Protein AF-A0A1M5P4Z9-F1 (afdb_monomer)

Nearest PDB structures (foldseek):
  9eom-assembly1_A-2  TM=5.958E-01  e=7.628E+00  Synechocystis sp. PCC 6803
  9eon-assembly1_A  TM=6.030E-01  e=9.672E+00  Synechocystis sp. PCC 6803

Radius of gyration: 14.85 Å; Cα contacts (8 Å, |Δi|>4): 73; chains: 1; bounding box: 38×19×42 Å

Solvent-accessible surface area (backbone atoms only — not comparable to full-atom values): 4887 Å² total; per-residue (Å²): 132,57,73,42,59,53,50,31,49,53,52,52,48,52,53,51,52,52,51,50,48,55,55,64,74,48,80,82,53,99,84,44,68,69,59,52,46,53,52,52,52,49,52,46,50,53,52,31,51,52,25,43,54,51,12,51,54,28,42,78,68,73,40,48,70,58,9,50,21,27,44,54,31,23,53,50,48,49,54,54,46,51,51,53,53,52,55,69,72,76,112

Organism: NCBI:txid947013

Stru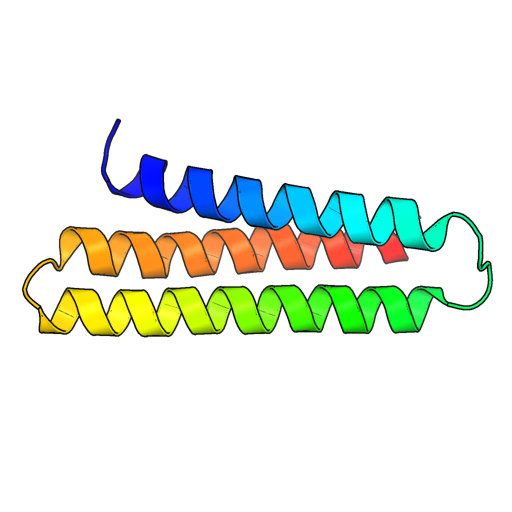cture (mmCIF, N/CA/C/O backbone):
data_AF-A0A1M5P4Z9-F1
#
_entry.id   AF-A0A1M5P4Z9-F1
#
loop_
_atom_site.group_PDB
_atom_site.id
_atom_site.type_symbol
_atom_site.label_atom_id
_atom_site.label_alt_id
_atom_site.label_comp_id
_atom_site.label_asym_id
_atom_site.label_entity_id
_atom_site.label_seq_id
_atom_site.pdbx_PDB_ins_code
_atom_site.Cartn_x
_atom_site.Cartn_y
_atom_site.Cartn_z
_atom_site.occupancy
_atom_site.B_iso_or_equiv
_atom_site.auth_seq_id
_atom_site.auth_comp_id
_atom_site.auth_asym_id
_atom_site.auth_atom_id
_atom_site.pdbx_PDB_model_num
ATOM 1 N N . MET A 1 1 ? -22.207 5.609 1.780 1.00 57.34 1 MET A N 1
ATOM 2 C CA . MET A 1 1 ? -21.039 4.750 1.474 1.00 57.34 1 MET A CA 1
ATOM 3 C C . MET A 1 1 ? -20.446 4.260 2.791 1.00 57.34 1 MET A C 1
ATOM 5 O O . MET A 1 1 ? -20.149 5.095 3.638 1.00 57.34 1 MET A O 1
ATOM 9 N N . ASN A 1 2 ? -20.340 2.946 3.015 1.00 80.50 2 ASN A N 1
ATOM 10 C CA . ASN A 1 2 ? -19.830 2.406 4.286 1.00 80.50 2 ASN A CA 1
ATOM 11 C C . ASN A 1 2 ? -18.344 2.765 4.488 1.00 80.50 2 ASN A C 1
ATOM 13 O O . ASN A 1 2 ? -17.611 2.903 3.506 1.00 80.50 2 ASN A O 1
ATOM 17 N N . LYS A 1 3 ? -17.894 2.892 5.751 1.00 78.88 3 LYS A N 1
ATOM 18 C CA . LYS A 1 3 ? -16.500 3.244 6.120 1.00 78.88 3 LYS A CA 1
ATOM 19 C C . LYS A 1 3 ? -15.467 2.403 5.348 1.00 78.88 3 LYS A C 1
ATOM 21 O O . LYS A 1 3 ? -14.481 2.942 4.860 1.00 78.88 3 LYS A O 1
ATOM 26 N N . LEU A 1 4 ? -15.764 1.113 5.163 1.00 80.69 4 LEU A N 1
ATOM 27 C CA . LEU A 1 4 ? -14.990 0.173 4.352 1.00 80.69 4 LEU A CA 1
ATOM 28 C C . LEU A 1 4 ? -14.762 0.660 2.917 1.00 80.69 4 LEU A C 1
ATOM 30 O O . LEU A 1 4 ? -13.623 0.795 2.488 1.00 80.69 4 LEU A O 1
ATOM 34 N N . GLY A 1 5 ? -15.844 0.944 2.187 1.00 81.00 5 GLY A N 1
ATOM 35 C CA . GLY A 1 5 ? -15.770 1.340 0.781 1.00 81.00 5 GLY A CA 1
ATOM 36 C C . GLY A 1 5 ? -15.035 2.663 0.590 1.00 81.00 5 GLY A C 1
ATOM 37 O O . GLY A 1 5 ? -14.336 2.838 -0.399 1.00 81.00 5 GLY A O 1
ATOM 38 N N . LYS A 1 6 ? -15.124 3.573 1.570 1.00 87.06 6 LYS A N 1
ATOM 39 C CA . LYS A 1 6 ? -14.362 4.827 1.549 1.00 87.06 6 LYS A CA 1
ATOM 40 C C . LYS A 1 6 ? -12.859 4.588 1.716 1.00 87.06 6 LYS A C 1
ATOM 42 O O . LYS A 1 6 ? -12.087 5.120 0.929 1.00 87.06 6 LYS A O 1
ATOM 47 N N . VAL A 1 7 ? -12.448 3.781 2.698 1.00 88.38 7 VAL A N 1
ATOM 48 C CA . VAL A 1 7 ? -11.025 3.462 2.930 1.00 88.38 7 VAL A CA 1
ATOM 49 C C . VAL A 1 7 ? -10.445 2.671 1.755 1.00 88.38 7 VAL A C 1
ATOM 51 O O . VAL A 1 7 ? -9.411 3.052 1.214 1.00 88.38 7 VAL A O 1
ATOM 54 N N . ALA A 1 8 ? -11.149 1.628 1.306 1.00 85.75 8 ALA A N 1
ATOM 55 C CA . ALA A 1 8 ? -10.734 0.820 0.163 1.00 85.75 8 ALA A CA 1
ATOM 56 C C . ALA A 1 8 ? -10.644 1.648 -1.126 1.00 85.75 8 ALA A C 1
ATOM 58 O O . ALA A 1 8 ? -9.660 1.535 -1.849 1.00 85.75 8 ALA A O 1
ATOM 59 N N . GLY A 1 9 ? -11.621 2.523 -1.383 1.00 87.81 9 GLY A N 1
ATOM 60 C CA . GLY A 1 9 ? -11.616 3.402 -2.552 1.00 87.81 9 GLY A CA 1
ATOM 61 C C . GLY A 1 9 ? -10.427 4.362 -2.566 1.00 87.81 9 GLY A C 1
ATOM 62 O O . GLY A 1 9 ? -9.765 4.489 -3.590 1.00 87.81 9 GLY A O 1
ATOM 63 N N . ILE A 1 10 ? -10.105 4.989 -1.428 1.00 90.44 10 ILE A N 1
ATOM 64 C CA . ILE A 1 10 ? -8.941 5.886 -1.319 1.00 90.44 10 ILE A CA 1
ATOM 65 C C . ILE A 1 10 ? -7.637 5.113 -1.540 1.00 90.44 10 ILE A C 1
ATOM 67 O O . ILE A 1 10 ? -6.774 5.563 -2.288 1.00 90.44 10 ILE A O 1
ATOM 71 N N . ASN A 1 11 ? -7.493 3.936 -0.934 1.00 90.81 11 ASN A N 1
ATOM 72 C CA . ASN A 1 11 ? -6.288 3.128 -1.098 1.00 90.81 11 ASN A CA 1
ATOM 73 C C . ASN A 1 11 ? -6.114 2.595 -2.524 1.00 90.81 11 ASN A C 1
ATOM 75 O O . ASN A 1 11 ? -4.997 2.603 -3.036 1.00 90.81 11 ASN A O 1
ATOM 79 N N . LEU A 1 12 ? -7.201 2.193 -3.186 1.00 88.00 12 LEU A N 1
ATOM 80 C CA . LEU A 1 1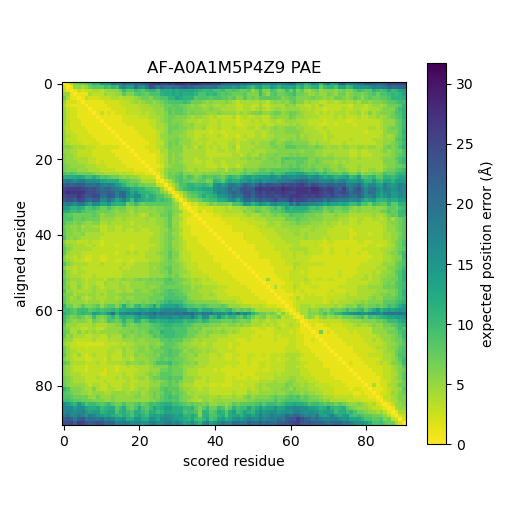2 ? -7.175 1.812 -4.599 1.00 88.00 12 LEU A CA 1
ATOM 81 C C . LEU A 1 12 ? -6.837 2.998 -5.507 1.00 88.00 12 LEU A C 1
ATOM 83 O O . LEU A 1 12 ? -6.084 2.830 -6.460 1.00 88.00 12 LEU A O 1
ATOM 87 N N . LEU A 1 13 ? -7.338 4.197 -5.198 1.00 91.50 13 LEU A N 1
ATOM 88 C CA . LEU A 1 13 ? -6.986 5.413 -5.932 1.00 91.50 13 LEU A CA 1
ATOM 89 C C . LEU A 1 13 ? -5.485 5.719 -5.812 1.00 91.50 13 LEU A C 1
ATOM 91 O O . LEU A 1 13 ? -4.836 6.003 -6.812 1.00 91.50 13 LEU A O 1
ATOM 95 N N . ILE A 1 14 ? -4.921 5.621 -4.604 1.00 90.00 14 ILE A N 1
ATOM 96 C CA . ILE A 1 14 ? -3.481 5.817 -4.374 1.00 90.00 14 ILE A CA 1
ATOM 97 C C . ILE A 1 14 ? -2.670 4.775 -5.158 1.00 90.00 14 ILE A C 1
ATOM 99 O O . ILE A 1 14 ? -1.730 5.155 -5.856 1.00 90.00 14 ILE A O 1
ATOM 103 N N . LEU A 1 15 ? -3.071 3.497 -5.091 1.00 88.94 15 LEU A N 1
ATOM 104 C CA . LEU A 1 15 ? -2.485 2.399 -5.872 1.00 88.94 15 LEU A CA 1
ATOM 105 C C . LEU A 1 15 ? -2.468 2.709 -7.369 1.00 88.94 15 LEU A C 1
ATOM 107 O O . LEU A 1 15 ? -1.437 2.580 -8.027 1.00 88.94 15 LEU A O 1
ATOM 111 N N . PHE A 1 16 ? -3.593 3.176 -7.896 1.00 87.94 16 PHE A N 1
ATOM 112 C CA . PHE A 1 16 ? -3.719 3.543 -9.298 1.00 87.94 16 PHE A CA 1
ATOM 113 C C . PHE A 1 16 ? -2.793 4.706 -9.686 1.00 87.94 16 PHE A C 1
ATOM 115 O O . PHE A 1 16 ? -2.110 4.635 -10.708 1.00 87.94 16 PHE A O 1
ATOM 122 N N . CYS A 1 17 ? -2.706 5.746 -8.852 1.00 89.00 17 CYS A N 1
ATOM 123 C CA . CYS A 1 17 ? -1.858 6.908 -9.116 1.00 89.00 17 CYS A CA 1
ATOM 124 C C . CYS A 1 17 ? -0.373 6.546 -9.236 1.00 89.00 17 CYS A C 1
ATOM 126 O O . CYS A 1 17 ? 0.275 6.979 -10.191 1.00 89.00 17 CYS A O 1
ATOM 128 N N . TYR A 1 18 ? 0.183 5.758 -8.307 1.00 82.88 18 TYR A N 1
ATOM 129 C CA . TYR A 1 18 ? 1.603 5.405 -8.416 1.00 82.88 18 TYR A CA 1
ATOM 130 C C . TYR A 1 18 ? 1.874 4.381 -9.517 1.00 82.88 18 TYR A C 1
ATOM 132 O O . TYR A 1 18 ? 2.936 4.443 -10.123 1.00 82.88 18 TYR A O 1
ATOM 140 N N . MET A 1 19 ? 0.926 3.498 -9.847 1.00 83.38 19 MET A N 1
ATOM 141 C CA . MET A 1 19 ? 1.064 2.607 -11.006 1.00 83.38 19 MET A CA 1
ATOM 142 C C . MET A 1 19 ? 1.135 3.393 -12.319 1.00 83.38 19 MET A C 1
ATOM 144 O O . MET A 1 19 ? 1.998 3.117 -13.150 1.00 83.38 19 MET A O 1
ATOM 148 N N . ILE A 1 20 ? 0.299 4.425 -12.484 1.00 84.50 20 ILE A N 1
ATOM 149 C CA . ILE A 1 20 ? 0.396 5.344 -13.629 1.00 84.50 20 ILE A CA 1
ATOM 150 C C . ILE A 1 20 ? 1.738 6.072 -13.629 1.00 84.50 20 ILE A C 1
ATOM 152 O O . ILE A 1 20 ? 2.375 6.170 -14.676 1.00 84.50 20 ILE A O 1
ATOM 156 N N . PHE A 1 21 ? 2.168 6.588 -12.476 1.00 85.12 21 PHE A N 1
ATOM 157 C CA . PHE A 1 21 ? 3.438 7.299 -12.366 1.00 85.12 21 PHE A CA 1
ATOM 158 C C . PHE A 1 21 ? 4.608 6.410 -12.797 1.00 85.12 21 PHE A C 1
ATOM 160 O O . PHE A 1 21 ? 5.374 6.792 -13.677 1.00 85.12 21 PHE A O 1
ATOM 167 N N . ILE A 1 22 ? 4.677 5.191 -12.258 1.00 79.69 22 ILE A N 1
ATOM 168 C CA . ILE A 1 22 ? 5.683 4.192 -12.618 1.00 79.69 22 ILE A CA 1
ATOM 169 C C . ILE A 1 22 ? 5.602 3.874 -14.119 1.00 79.69 22 ILE A C 1
ATOM 171 O O . ILE A 1 22 ? 6.628 3.880 -14.791 1.00 79.69 22 ILE A O 1
ATOM 175 N N . TYR A 1 23 ? 4.411 3.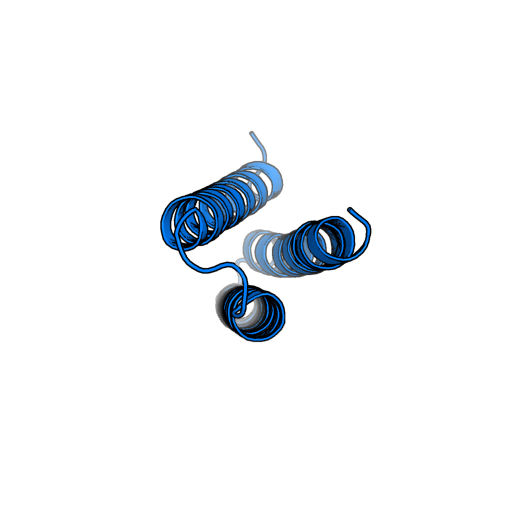664 -14.683 1.00 78.31 23 TYR A N 1
ATOM 176 C CA . TYR A 1 23 ? 4.255 3.389 -16.115 1.00 78.31 23 TYR A CA 1
ATOM 177 C C . TYR A 1 23 ? 4.758 4.540 -17.006 1.00 78.31 23 TYR A C 1
ATOM 179 O O . TYR A 1 23 ? 5.491 4.310 -17.968 1.00 78.31 23 TYR A O 1
ATOM 187 N N . ILE A 1 24 ? 4.403 5.789 -16.686 1.00 80.88 24 ILE A N 1
ATOM 188 C CA . ILE A 1 24 ? 4.827 6.969 -17.456 1.00 80.88 24 ILE A CA 1
ATOM 189 C C . ILE A 1 24 ? 6.341 7.174 -17.348 1.00 80.88 24 ILE A C 1
ATOM 191 O O . ILE A 1 24 ? 6.990 7.433 -18.362 1.00 80.88 24 ILE A O 1
ATOM 195 N N . SER A 1 25 ? 6.910 7.023 -16.150 1.00 76.81 25 SER A N 1
ATOM 196 C CA . SER A 1 25 ? 8.350 7.177 -15.914 1.00 76.81 25 SER A CA 1
ATOM 197 C C . SER A 1 25 ? 9.206 6.174 -16.689 1.00 76.81 25 SER A C 1
ATOM 199 O O . SER A 1 25 ? 10.380 6.443 -16.917 1.00 76.81 25 SER A O 1
ATOM 201 N N . ASN A 1 26 ? 8.630 5.052 -17.129 1.00 70.50 26 ASN A N 1
ATOM 202 C CA . ASN A 1 26 ? 9.363 3.964 -17.773 1.00 70.50 26 ASN A CA 1
ATOM 203 C C . ASN A 1 26 ? 9.232 3.887 -19.293 1.00 70.50 26 ASN A C 1
ATOM 205 O O . ASN A 1 26 ? 9.879 3.048 -19.914 1.00 70.50 26 ASN A O 1
ATOM 209 N N . LYS A 1 27 ? 8.495 4.804 -19.932 1.00 66.69 27 LYS A N 1
ATOM 210 C CA . LYS A 1 27 ? 8.388 4.857 -21.403 1.00 66.69 27 LYS A CA 1
ATOM 211 C C . LYS A 1 27 ? 9.713 5.128 -22.150 1.00 66.69 27 LYS A C 1
ATOM 213 O O . LYS A 1 27 ? 9.688 5.220 -23.372 1.00 66.69 27 LYS A O 1
ATOM 218 N N . GLY A 1 28 ? 10.848 5.268 -21.457 1.00 56.06 28 GLY A N 1
ATOM 219 C CA . GLY A 1 28 ? 12.138 5.646 -22.048 1.00 56.06 28 GLY A CA 1
ATOM 220 C C . GLY A 1 28 ? 13.311 4.679 -21.842 1.00 56.06 28 GLY A C 1
ATOM 221 O O . GLY A 1 28 ? 14.373 4.937 -22.401 1.00 56.06 28 GLY A O 1
ATOM 222 N N . THR A 1 29 ? 13.177 3.596 -21.070 1.00 55.53 29 THR A N 1
ATOM 223 C CA . THR A 1 29 ? 14.326 2.746 -20.690 1.00 55.53 29 THR A CA 1
ATOM 224 C C . THR A 1 29 ? 14.017 1.264 -20.895 1.00 55.53 29 THR A C 1
ATOM 226 O O . THR A 1 29 ? 13.437 0.627 -20.022 1.00 55.53 29 THR A O 1
ATOM 229 N N . GLY A 1 30 ? 14.424 0.709 -22.040 1.00 54.31 30 GLY A N 1
ATOM 230 C CA . GLY A 1 30 ? 14.181 -0.692 -22.425 1.00 54.31 30 GLY A CA 1
ATOM 231 C C . GLY A 1 30 ? 14.924 -1.760 -21.606 1.00 54.31 30 GLY A C 1
ATOM 232 O O . GLY A 1 30 ? 14.756 -2.938 -21.872 1.00 54.31 30 GLY A O 1
ATOM 233 N N . GLU A 1 31 ? 15.724 -1.370 -20.609 1.00 56.69 31 GLU A N 1
ATOM 234 C CA . GLU A 1 31 ? 16.609 -2.265 -19.839 1.00 56.69 31 GLU A CA 1
ATOM 235 C C . GLU A 1 31 ? 16.247 -2.314 -18.335 1.00 56.69 31 GLU A C 1
ATOM 237 O O . GLU A 1 31 ? 16.921 -2.970 -17.544 1.00 56.69 31 GLU A O 1
ATOM 242 N N . ALA A 1 32 ? 15.208 -1.588 -17.898 1.00 64.06 32 ALA A N 1
ATOM 243 C CA . ALA A 1 32 ? 14.945 -1.343 -16.474 1.00 64.06 32 ALA A CA 1
ATOM 244 C C . ALA A 1 32 ? 13.786 -2.157 -15.868 1.00 64.06 32 ALA A C 1
ATOM 246 O O . ALA A 1 32 ? 13.467 -1.940 -14.700 1.00 64.06 32 ALA A O 1
ATOM 247 N N . GLU A 1 33 ? 13.168 -3.094 -16.594 1.00 70.31 33 GLU A N 1
ATOM 248 C CA . GLU A 1 33 ? 11.939 -3.795 -16.165 1.00 70.31 33 GLU A CA 1
ATOM 249 C C . GLU A 1 33 ? 12.008 -4.413 -14.765 1.00 70.31 33 GLU A C 1
ATOM 251 O O . GLU A 1 33 ? 11.068 -4.289 -13.976 1.00 70.31 33 GLU A O 1
ATOM 256 N N . LEU A 1 34 ? 13.150 -4.994 -14.395 1.00 73.12 34 LEU A N 1
ATOM 257 C CA . LEU A 1 34 ? 13.329 -5.564 -13.061 1.00 73.12 34 LEU A CA 1
ATOM 258 C C . LEU A 1 34 ? 13.326 -4.487 -11.960 1.00 73.12 34 LEU A C 1
ATOM 260 O O . LEU A 1 34 ? 12.742 -4.679 -10.893 1.00 73.12 34 LEU A O 1
ATOM 264 N N . GLY A 1 35 ? 13.953 -3.335 -12.220 1.00 77.56 35 GLY A N 1
ATOM 265 C CA . GLY A 1 35 ? 13.994 -2.206 -11.288 1.00 77.56 35 GLY A CA 1
ATOM 266 C C . GLY A 1 35 ? 12.612 -1.587 -11.072 1.00 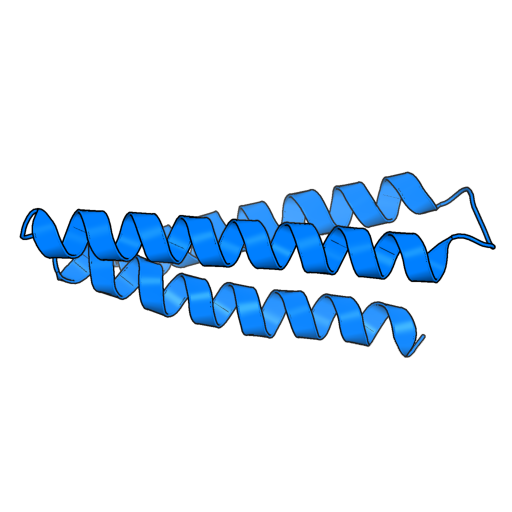77.56 35 GLY A C 1
ATOM 267 O O . GLY A 1 35 ? 12.264 -1.228 -9.947 1.00 77.56 35 GLY A O 1
ATOM 268 N N . ILE A 1 36 ? 11.797 -1.546 -12.127 1.00 78.06 36 ILE A N 1
ATOM 269 C CA . ILE A 1 36 ? 10.390 -1.126 -12.080 1.00 78.06 36 ILE A CA 1
ATOM 270 C C . ILE A 1 36 ? 9.593 -2.053 -11.173 1.00 78.06 36 ILE A C 1
ATOM 272 O O . ILE A 1 36 ? 8.847 -1.585 -10.311 1.00 78.06 36 ILE A O 1
ATOM 276 N N . LEU A 1 37 ? 9.779 -3.363 -11.341 1.00 79.75 37 LEU A N 1
ATOM 277 C CA . LEU A 1 37 ? 9.073 -4.360 -10.552 1.00 79.75 37 LEU A CA 1
ATOM 278 C C . LEU A 1 37 ? 9.407 -4.253 -9.068 1.00 79.75 37 LEU A C 1
ATOM 280 O O . LEU A 1 37 ? 8.514 -4.280 -8.221 1.00 79.75 37 LEU A O 1
ATOM 284 N N . ILE A 1 38 ? 10.698 -4.109 -8.761 1.00 82.62 38 ILE A N 1
ATOM 285 C CA . ILE A 1 38 ? 11.194 -3.954 -7.393 1.00 82.62 38 ILE A CA 1
ATOM 286 C C . ILE A 1 38 ? 10.636 -2.667 -6.782 1.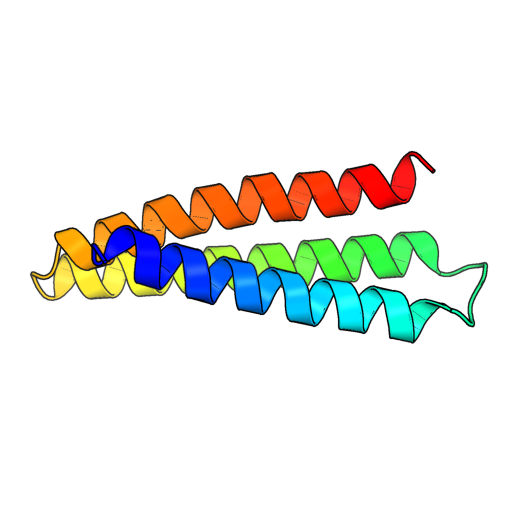00 82.62 38 ILE A C 1
ATOM 288 O O . ILE A 1 38 ? 10.151 -2.695 -5.650 1.00 82.62 38 ILE A O 1
ATOM 292 N N . LEU A 1 39 ? 10.638 -1.558 -7.528 1.00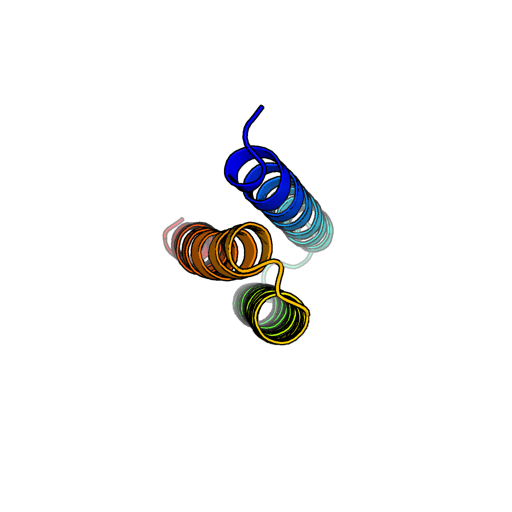 83.94 39 LEU A N 1
ATOM 293 C CA . LEU A 1 39 ? 10.084 -0.287 -7.066 1.00 83.94 39 LEU A CA 1
ATOM 294 C C . LEU A 1 39 ? 8.578 -0.394 -6.792 1.00 83.94 39 LEU A C 1
ATOM 296 O O . LEU A 1 39 ? 8.116 0.017 -5.727 1.00 83.94 39 LEU A O 1
ATOM 300 N N . ALA A 1 40 ? 7.819 -0.992 -7.711 1.00 84.00 40 ALA A N 1
ATOM 301 C CA . ALA A 1 40 ? 6.385 -1.205 -7.551 1.00 84.00 40 ALA A CA 1
ATOM 302 C C . ALA A 1 40 ? 6.080 -2.104 -6.340 1.00 84.00 40 ALA A C 1
ATOM 304 O O . ALA A 1 40 ? 5.258 -1.745 -5.493 1.00 84.00 40 ALA A O 1
ATOM 305 N N . ALA A 1 41 ? 6.793 -3.226 -6.196 1.00 86.19 41 ALA A N 1
ATOM 306 C CA . ALA A 1 41 ? 6.658 -4.136 -5.059 1.00 86.19 41 ALA A CA 1
ATOM 307 C C . ALA A 1 41 ? 7.000 -3.452 -3.725 1.00 86.19 41 ALA A C 1
ATOM 309 O O . ALA A 1 41 ? 6.310 -3.659 -2.720 1.00 86.19 41 ALA A O 1
ATOM 310 N N . PHE A 1 42 ? 8.023 -2.596 -3.710 1.00 87.81 42 PHE A N 1
ATOM 311 C CA . PHE A 1 42 ? 8.401 -1.822 -2.532 1.00 87.81 42 PHE A CA 1
ATOM 312 C C . PHE A 1 42 ? 7.317 -0.804 -2.148 1.00 87.81 42 PHE A C 1
ATOM 314 O O . PHE A 1 42 ? 6.913 -0.747 -0.984 1.00 87.81 42 PHE A O 1
ATOM 321 N N . CYS A 1 43 ? 6.768 -0.067 -3.121 1.00 88.62 43 CYS A N 1
ATOM 322 C CA . CYS A 1 43 ? 5.651 0.857 -2.901 1.00 88.62 43 CYS A CA 1
ATOM 323 C C . CYS A 1 43 ? 4.410 0.146 -2.342 1.00 88.62 43 CYS A C 1
ATOM 325 O O . CYS A 1 43 ? 3.831 0.614 -1.358 1.00 88.62 43 CYS A O 1
ATOM 327 N N . ILE A 1 44 ? 4.031 -1.003 -2.912 1.00 89.12 44 ILE A N 1
ATOM 328 C CA . ILE A 1 44 ? 2.903 -1.811 -2.423 1.00 89.12 44 ILE A CA 1
ATOM 329 C C . ILE A 1 44 ? 3.165 -2.271 -0.986 1.00 89.12 44 ILE A C 1
ATOM 331 O O . ILE A 1 44 ? 2.290 -2.140 -0.131 1.00 89.12 44 ILE A O 1
ATOM 335 N N . THR A 1 45 ? 4.375 -2.756 -0.696 1.00 90.44 45 THR A N 1
ATOM 336 C CA . THR A 1 45 ? 4.751 -3.230 0.644 1.00 90.44 45 THR A CA 1
ATOM 337 C C . THR A 1 45 ? 4.621 -2.115 1.679 1.00 90.44 45 THR A C 1
ATOM 339 O O . THR A 1 45 ? 3.949 -2.299 2.696 1.00 90.44 45 THR A O 1
ATOM 342 N N . ILE A 1 46 ? 5.181 -0.932 1.407 1.00 91.31 46 ILE A N 1
ATOM 343 C CA . ILE A 1 46 ? 5.047 0.237 2.289 1.00 91.31 46 ILE A CA 1
ATOM 344 C C . ILE A 1 46 ? 3.574 0.596 2.491 1.00 91.31 46 ILE A C 1
ATOM 346 O O . ILE A 1 46 ? 3.140 0.836 3.619 1.00 91.31 46 ILE A O 1
ATOM 350 N N . HIS A 1 47 ? 2.784 0.610 1.418 1.00 92.00 47 HIS A N 1
ATOM 351 C CA . HIS A 1 47 ? 1.370 0.971 1.484 1.00 92.00 47 HIS A CA 1
ATOM 352 C C . HIS A 1 47 ? 0.563 -0.020 2.333 1.00 92.00 47 HIS A C 1
ATOM 354 O O . HIS A 1 47 ? -0.279 0.388 3.138 1.00 92.00 47 HIS A O 1
ATOM 360 N N . VAL A 1 48 ? 0.847 -1.317 2.217 1.00 90.81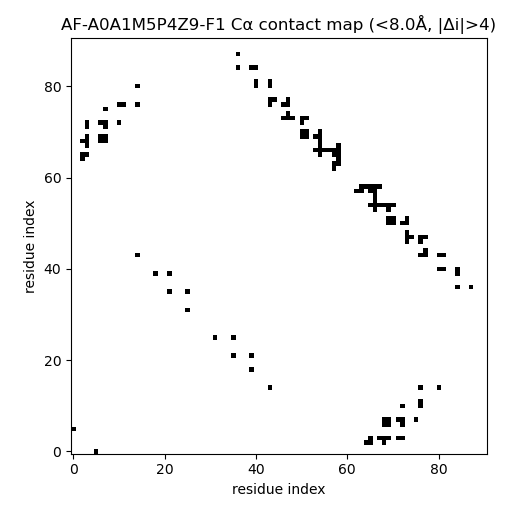 48 VAL A N 1
ATOM 361 C CA . VAL A 1 48 ? 0.244 -2.360 3.057 1.00 90.81 48 VAL A CA 1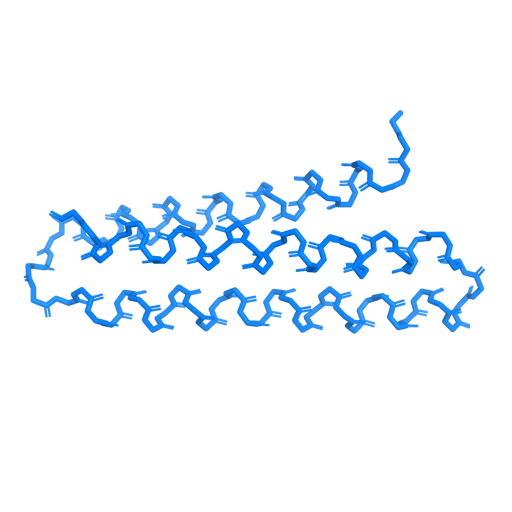
ATOM 362 C C . VAL A 1 48 ? 0.644 -2.175 4.520 1.00 90.81 48 VAL A C 1
ATOM 364 O O . VAL A 1 48 ? -0.237 -2.180 5.380 1.00 90.81 48 VAL A O 1
ATOM 367 N N . PHE A 1 49 ? 1.924 -1.931 4.814 1.00 93.62 49 PHE A N 1
ATOM 368 C CA . PHE A 1 49 ? 2.398 -1.683 6.181 1.00 93.62 49 PHE A CA 1
ATOM 369 C C . PHE A 1 49 ? 1.758 -0.443 6.811 1.00 93.62 49 PHE A C 1
ATOM 371 O O . PHE A 1 49 ? 1.333 -0.496 7.966 1.00 93.62 49 PHE A O 1
ATOM 378 N N . LEU A 1 50 ? 1.620 0.650 6.056 1.00 90.75 50 LEU A N 1
ATOM 379 C CA . LEU A 1 50 ? 0.928 1.856 6.518 1.00 90.75 50 LEU A CA 1
ATOM 380 C C . LEU A 1 50 ? -0.542 1.570 6.837 1.00 90.75 50 LEU A C 1
ATOM 382 O O . LEU A 1 50 ? -1.035 1.979 7.888 1.00 90.75 50 LEU A O 1
ATOM 386 N N . ASN A 1 51 ? -1.236 0.823 5.974 1.00 90.94 51 ASN A N 1
ATOM 387 C CA . ASN A 1 51 ? -2.613 0.412 6.242 1.00 90.94 51 ASN A CA 1
ATOM 388 C C . ASN A 1 51 ? -2.716 -0.491 7.471 1.00 90.94 51 ASN A C 1
ATOM 390 O O . ASN A 1 51 ? -3.644 -0.338 8.262 1.00 90.94 51 ASN A O 1
ATOM 394 N N . PHE A 1 52 ? -1.757 -1.393 7.670 1.00 89.94 52 PHE A N 1
ATOM 395 C CA . PHE A 1 52 ? -1.707 -2.253 8.847 1.00 89.94 52 PHE A CA 1
ATOM 396 C C . PHE A 1 52 ? -1.480 -1.442 10.129 1.00 89.94 52 PHE A C 1
ATOM 398 O O . PHE A 1 52 ? -2.213 -1.615 11.102 1.00 89.94 52 PHE A O 1
ATOM 405 N N . GLY A 1 53 ? -0.529 -0.503 10.118 1.00 91.12 53 GLY A N 1
ATOM 406 C CA . GLY A 1 53 ? -0.249 0.391 11.244 1.00 91.12 53 GLY A CA 1
ATOM 407 C C . GLY A 1 53 ? -1.442 1.280 11.601 1.00 91.12 53 GLY A C 1
ATOM 408 O O . GLY A 1 53 ? -1.815 1.372 12.772 1.00 91.12 53 GLY A O 1
ATOM 409 N N . LEU A 1 54 ? -2.107 1.865 10.598 1.00 88.50 54 LEU A N 1
ATOM 410 C CA . LEU A 1 54 ? -3.348 2.623 10.794 1.00 88.50 54 LEU A CA 1
ATOM 411 C C . LEU A 1 54 ? -4.481 1.727 11.308 1.00 88.50 54 LEU A C 1
ATOM 413 O O . LEU A 1 54 ? -5.213 2.118 12.218 1.00 88.50 54 LEU A O 1
ATOM 417 N N . GLY A 1 55 ? -4.600 0.508 10.781 1.00 89.56 55 GLY A N 1
ATOM 418 C CA . GLY A 1 55 ? -5.559 -0.491 11.248 1.00 89.56 55 GLY A CA 1
ATOM 419 C C . GLY A 1 55 ? -5.394 -0.794 12.734 1.00 89.56 55 GLY A C 1
ATOM 420 O O . GLY A 1 55 ? -6.362 -0.699 13.492 1.00 89.56 55 GLY A O 1
ATOM 421 N N . ILE A 1 56 ? -4.161 -1.070 13.165 1.00 90.56 56 ILE A N 1
ATOM 422 C CA . ILE A 1 56 ? -3.801 -1.292 14.570 1.00 90.56 56 ILE A CA 1
ATOM 423 C C . ILE A 1 56 ? -4.152 -0.058 15.412 1.00 90.56 56 ILE A C 1
ATOM 425 O O . ILE A 1 56 ? -4.868 -0.179 16.408 1.00 90.56 56 ILE A O 1
ATOM 429 N N . TYR A 1 57 ? -3.717 1.130 14.985 1.00 90.50 57 TYR A N 1
ATOM 430 C CA . TYR A 1 57 ? -3.985 2.388 15.684 1.00 90.50 57 TYR A CA 1
ATOM 431 C C . TYR A 1 57 ? -5.484 2.606 15.946 1.00 90.50 57 TYR A C 1
ATOM 433 O O . TYR A 1 57 ? -5.889 2.900 17.074 1.00 90.50 57 TYR A O 1
ATOM 441 N N . PHE A 1 58 ? -6.334 2.403 14.935 1.00 88.19 58 PHE A N 1
ATOM 442 C CA . PHE A 1 58 ? -7.781 2.585 15.075 1.00 88.19 58 PHE A CA 1
ATOM 443 C C . PHE A 1 58 ? -8.463 1.495 15.906 1.00 88.19 58 PHE A C 1
ATOM 445 O O . PHE A 1 58 ? -9.439 1.793 16.599 1.00 88.19 58 PHE A O 1
ATOM 452 N N . VAL A 1 59 ? -7.942 0.263 15.905 1.00 87.31 59 VAL A N 1
ATOM 453 C CA . VAL A 1 59 ? -8.422 -0.792 16.813 1.00 87.31 59 VAL A CA 1
ATOM 454 C C . VAL A 1 59 ? -8.166 -0.417 18.274 1.00 87.31 59 VAL A C 1
ATOM 456 O O . VAL A 1 59 ? -9.077 -0.558 19.093 1.00 87.31 59 VAL A O 1
ATOM 459 N N . PHE A 1 60 ? -6.978 0.103 18.599 1.00 88.25 60 PHE A N 1
ATOM 460 C CA . PHE A 1 60 ? -6.642 0.534 19.962 1.00 88.25 60 PHE A CA 1
ATOM 461 C C . PHE A 1 60 ? -7.385 1.809 20.394 1.00 88.25 60 PHE A C 1
ATOM 463 O O . PHE A 1 60 ? -7.663 1.983 21.577 1.00 88.25 60 PHE A O 1
ATOM 470 N N . ARG A 1 61 ? -7.801 2.665 19.452 1.00 88.00 61 ARG A N 1
ATOM 471 C CA . ARG A 1 61 ? -8.644 3.851 19.705 1.00 88.00 61 ARG A CA 1
ATOM 472 C C . ARG A 1 61 ? -10.156 3.574 19.787 1.00 88.00 61 ARG A C 1
ATOM 474 O O . ARG A 1 61 ? -10.947 4.507 19.693 1.00 88.00 61 ARG A O 1
ATOM 481 N N . HIS A 1 62 ? -10.568 2.319 19.965 1.00 79.44 62 HIS A N 1
ATOM 482 C CA . HIS A 1 62 ? -11.969 1.870 20.020 1.00 79.44 62 HIS A CA 1
ATOM 483 C C . HIS A 1 62 ? -12.796 2.007 18.720 1.00 79.44 62 HIS A C 1
ATOM 485 O O . HIS A 1 62 ? -13.937 1.544 18.702 1.00 79.44 62 HIS A O 1
ATOM 491 N N . ASP A 1 63 ? -12.255 2.500 17.595 1.00 84.81 63 ASP A N 1
ATOM 492 C CA . ASP A 1 63 ? -12.955 2.471 16.293 1.00 84.81 63 ASP A CA 1
ATOM 493 C C . ASP A 1 63 ? -12.609 1.187 15.519 1.00 84.81 63 ASP A C 1
ATOM 495 O O . ASP A 1 63 ? -11.988 1.185 14.450 1.00 84.81 63 ASP A O 1
ATOM 499 N N . LYS A 1 64 ? -13.034 0.049 16.084 1.00 84.50 64 LYS A N 1
ATOM 500 C CA . LYS A 1 64 ? -12.785 -1.296 15.531 1.00 84.50 64 LYS A CA 1
ATOM 501 C C . LYS A 1 64 ? -13.316 -1.456 14.104 1.00 84.50 64 LYS A C 1
ATOM 503 O O . LYS A 1 64 ? -12.761 -2.233 13.330 1.00 84.50 64 LYS A O 1
ATOM 508 N N . ALA A 1 65 ? -14.384 -0.740 13.751 1.00 85.38 65 ALA A N 1
ATOM 509 C CA . ALA A 1 65 ? -14.952 -0.762 12.408 1.00 85.38 65 ALA A CA 1
ATOM 510 C C . ALA A 1 65 ? -14.004 -0.116 11.388 1.00 85.38 65 ALA A C 1
ATOM 512 O O . ALA A 1 65 ? -13.806 -0.664 10.302 1.00 85.38 65 ALA A O 1
ATOM 513 N N . LEU A 1 66 ? -13.388 1.015 11.746 1.00 85.19 66 LEU A N 1
ATOM 514 C CA . LEU A 1 66 ? -12.395 1.669 10.899 1.00 85.19 66 LEU A CA 1
ATOM 515 C C . LEU A 1 66 ? -11.100 0.849 10.828 1.00 85.19 66 LEU A C 1
ATOM 517 O O . LEU A 1 66 ? -10.574 0.641 9.739 1.00 85.19 66 LEU A O 1
ATOM 521 N N . GLY A 1 67 ? -10.640 0.298 11.954 1.00 86.94 67 GLY A N 1
ATOM 522 C CA . GLY A 1 67 ? -9.463 -0.574 11.980 1.00 86.94 67 GLY A CA 1
ATOM 523 C C . GLY A 1 67 ? -9.611 -1.806 11.077 1.00 86.94 67 GLY A C 1
ATOM 524 O O . GLY A 1 67 ? -8.745 -2.086 10.251 1.00 86.94 67 GLY A O 1
ATOM 525 N N . ARG A 1 68 ? -10.764 -2.490 11.140 1.00 87.00 68 ARG A N 1
ATOM 526 C CA . ARG A 1 68 ? -11.098 -3.599 10.224 1.00 87.00 68 ARG A CA 1
ATOM 527 C C . ARG A 1 68 ? -11.126 -3.167 8.759 1.00 87.00 68 ARG A C 1
ATOM 529 O O . ARG A 1 68 ? -10.689 -3.931 7.904 1.00 87.00 68 ARG A O 1
ATOM 536 N N . ALA A 1 69 ? -11.610 -1.959 8.467 1.00 89.69 69 ALA A N 1
ATOM 537 C CA . ALA A 1 69 ? -11.605 -1.429 7.108 1.00 89.69 69 ALA A CA 1
ATOM 538 C C . ALA A 1 69 ? -10.192 -1.230 6.554 1.00 89.69 69 ALA A C 1
ATOM 540 O O . ALA A 1 69 ? -9.946 -1.569 5.398 1.00 89.69 69 ALA A O 1
ATOM 541 N N . PHE A 1 70 ? -9.265 -0.752 7.381 1.00 90.38 70 PHE A N 1
ATOM 542 C CA . PHE A 1 70 ? -7.857 -0.627 7.016 1.00 90.38 70 PHE A CA 1
ATOM 543 C C . PHE A 1 70 ? -7.194 -1.986 6.766 1.00 90.38 70 PHE A C 1
ATOM 545 O O . PHE A 1 70 ? -6.526 -2.146 5.748 1.00 90.38 70 PHE A O 1
ATOM 552 N N . PHE A 1 71 ? -7.446 -2.994 7.609 1.00 89.69 71 PHE A N 1
ATOM 553 C CA . PHE A 1 71 ? -6.918 -4.346 7.382 1.00 89.69 71 PHE A CA 1
ATOM 554 C C . PHE A 1 71 ? -7.463 -4.991 6.107 1.00 89.69 71 PHE A C 1
ATOM 556 O O . PHE A 1 71 ? -6.696 -5.536 5.315 1.00 89.69 71 PHE A O 1
ATOM 563 N N . LEU A 1 72 ? -8.776 -4.901 5.876 1.00 89.00 72 LEU A N 1
ATOM 564 C CA . LEU A 1 72 ? -9.377 -5.450 4.662 1.00 89.00 72 LEU A CA 1
ATOM 565 C C . LEU A 1 72 ? -8.841 -4.726 3.422 1.00 89.00 72 LEU A C 1
ATOM 567 O O . LEU A 1 72 ? -8.512 -5.355 2.420 1.00 89.00 72 LEU A O 1
ATOM 571 N N . SER A 1 73 ? -8.701 -3.402 3.510 1.00 89.50 73 SER A N 1
ATOM 572 C CA . SER A 1 73 ? -8.119 -2.611 2.435 1.00 89.50 73 SER A CA 1
ATOM 573 C C . SER A 1 73 ? -6.655 -2.953 2.182 1.00 89.50 73 SER A C 1
ATOM 575 O O . SER A 1 73 ? -6.249 -2.925 1.026 1.00 89.50 73 SER A O 1
ATOM 577 N N . ALA A 1 74 ? -5.874 -3.277 3.214 1.00 89.06 74 ALA A N 1
ATOM 578 C CA . ALA A 1 74 ? -4.497 -3.732 3.053 1.00 89.06 74 ALA A CA 1
ATOM 579 C C . ALA A 1 74 ? -4.446 -5.032 2.237 1.00 89.06 74 ALA A C 1
ATOM 581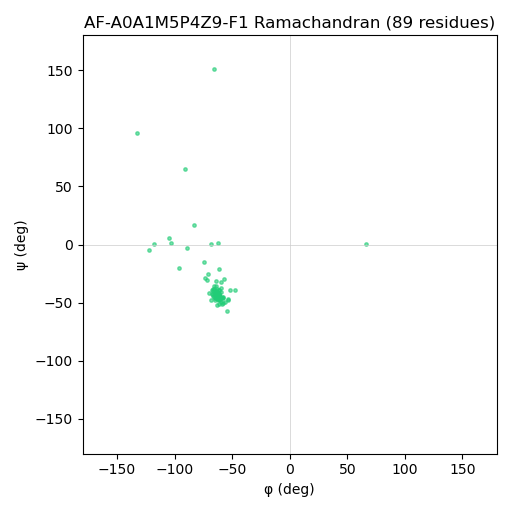 O O . ALA A 1 74 ? -3.649 -5.139 1.310 1.00 89.06 74 ALA A O 1
ATOM 582 N N . GLY A 1 75 ? -5.350 -5.978 2.518 1.00 89.25 75 GLY A N 1
ATOM 583 C CA . GLY A 1 75 ? -5.485 -7.211 1.739 1.00 89.25 75 GLY A CA 1
ATOM 584 C C . GLY A 1 75 ? -5.865 -6.955 0.277 1.00 89.25 75 GLY A C 1
ATOM 585 O O . GLY A 1 75 ? -5.266 -7.537 -0.621 1.00 89.25 75 GLY A O 1
ATOM 586 N N . ILE A 1 76 ? -6.805 -6.037 0.026 1.00 88.94 76 ILE A N 1
ATOM 587 C CA . ILE A 1 76 ? -7.191 -5.649 -1.342 1.00 88.94 76 ILE A CA 1
ATOM 588 C C . ILE A 1 76 ? -6.001 -5.029 -2.087 1.00 88.94 76 ILE A C 1
ATOM 590 O O . ILE A 1 76 ? -5.722 -5.427 -3.214 1.00 88.94 76 ILE A O 1
ATOM 594 N N . VAL A 1 77 ? -5.282 -4.087 -1.466 1.00 89.06 77 VAL A N 1
ATOM 595 C CA . VAL A 1 77 ? -4.097 -3.450 -2.072 1.00 89.06 77 VAL A CA 1
ATOM 596 C C . VAL A 1 77 ? -3.004 -4.475 -2.355 1.00 89.06 77 VAL A C 1
ATOM 598 O O . VAL A 1 77 ? -2.382 -4.403 -3.409 1.00 89.06 77 VAL A O 1
ATOM 601 N N . LEU A 1 78 ? -2.797 -5.444 -1.460 1.00 87.88 78 LEU A N 1
ATOM 602 C CA . LEU A 1 78 ? -1.829 -6.518 -1.665 1.00 87.88 78 LEU A CA 1
ATOM 603 C C . LEU A 1 78 ? -2.188 -7.351 -2.902 1.00 87.88 78 LEU A C 1
ATOM 605 O O . LEU A 1 78 ? -1.347 -7.520 -3.776 1.00 87.88 78 LEU A O 1
ATOM 609 N N . VAL A 1 79 ? -3.433 -7.830 -3.002 1.00 88.88 79 VAL A N 1
ATOM 610 C CA . VAL A 1 79 ? -3.877 -8.661 -4.134 1.00 88.88 79 VAL A CA 1
ATOM 611 C C . VAL A 1 79 ? -3.809 -7.875 -5.440 1.00 88.88 79 VAL A C 1
ATOM 613 O O . VAL A 1 79 ? -3.165 -8.319 -6.383 1.00 88.88 79 VAL A O 1
ATOM 616 N N . VAL A 1 80 ? -4.415 -6.686 -5.488 1.00 87.19 80 VAL A N 1
ATOM 617 C CA . VAL A 1 80 ? -4.470 -5.880 -6.716 1.00 87.19 80 VAL A CA 1
ATOM 618 C C . VAL A 1 80 ? -3.077 -5.399 -7.120 1.00 87.19 80 VAL A C 1
ATOM 620 O O . VAL A 1 80 ? -2.710 -5.506 -8.284 1.00 87.19 80 VAL A O 1
ATOM 623 N N . GLY A 1 81 ? -2.274 -4.912 -6.171 1.00 84.88 81 GLY A N 1
ATOM 624 C CA . GLY A 1 81 ? -0.913 -4.454 -6.436 1.00 84.88 81 GLY A CA 1
ATOM 625 C C . GLY A 1 81 ? -0.008 -5.579 -6.934 1.00 84.88 81 GLY A C 1
ATOM 626 O O . GLY A 1 81 ? 0.702 -5.396 -7.921 1.00 84.88 81 GLY A O 1
ATOM 627 N N . PHE A 1 82 ? -0.064 -6.756 -6.305 1.00 84.00 82 PHE A N 1
ATOM 628 C CA . PHE A 1 82 ? 0.747 -7.902 -6.717 1.00 84.00 82 PHE A CA 1
ATOM 629 C C . PHE A 1 82 ? 0.315 -8.448 -8.085 1.00 84.00 82 PHE A C 1
ATOM 631 O O . PHE A 1 82 ? 1.169 -8.764 -8.912 1.00 84.00 82 PHE A O 1
ATOM 638 N N . SER A 1 83 ? -0.994 -8.487 -8.368 1.00 84.75 83 SER A N 1
ATOM 639 C CA . SER A 1 83 ? -1.514 -8.814 -9.702 1.00 84.75 83 SER A CA 1
ATOM 640 C C . SER A 1 83 ? -1.030 -7.833 -10.771 1.00 84.75 83 SER A C 1
ATOM 642 O O . SER A 1 83 ? -0.653 -8.271 -11.855 1.00 84.75 83 SER A O 1
ATOM 644 N N . SER A 1 84 ? -0.984 -6.532 -10.472 1.00 79.06 84 SER A N 1
ATOM 645 C CA . SER A 1 84 ? -0.453 -5.523 -11.396 1.00 79.06 84 SER A CA 1
ATOM 646 C C . SER A 1 84 ? 1.043 -5.707 -11.663 1.00 79.06 84 SER A C 1
ATOM 648 O O . SER A 1 84 ? 1.454 -5.627 -12.816 1.00 79.06 84 SER A O 1
ATOM 650 N N . CYS A 1 85 ? 1.846 -6.015 -10.635 1.00 76.88 85 CYS A N 1
ATOM 651 C CA . CYS A 1 85 ? 3.264 -6.340 -10.825 1.00 76.88 85 CYS A CA 1
ATOM 652 C C . CYS A 1 85 ? 3.454 -7.594 -11.689 1.00 76.88 85 CYS A C 1
ATOM 654 O O . CYS A 1 85 ? 4.277 -7.590 -12.594 1.00 76.88 85 CYS A O 1
ATOM 656 N N . LEU A 1 86 ? 2.694 -8.667 -11.454 1.00 71.44 86 LEU A N 1
ATOM 657 C CA . LEU A 1 86 ? 2.774 -9.883 -12.277 1.00 71.44 86 LEU A CA 1
ATOM 658 C C . LEU A 1 86 ? 2.338 -9.639 -13.727 1.00 71.44 86 LEU A C 1
ATOM 660 O O . LEU A 1 86 ? 2.979 -10.137 -14.649 1.00 71.44 86 LEU A O 1
ATOM 664 N N . GLY A 1 87 ? 1.278 -8.852 -13.931 1.00 64.69 87 GLY A N 1
ATOM 665 C CA . GLY A 1 87 ? 0.785 -8.500 -15.262 1.00 64.69 87 GLY A CA 1
ATOM 666 C C . GLY A 1 87 ? 1.820 -7.760 -16.110 1.00 64.69 87 GLY A C 1
ATOM 667 O O . GLY A 1 87 ? 1.853 -7.967 -17.317 1.00 64.69 87 GLY A O 1
ATOM 668 N N . SER A 1 88 ? 2.700 -6.964 -15.490 1.00 63.03 88 SER A N 1
ATOM 669 C CA . SER A 1 88 ? 3.806 -6.300 -16.194 1.00 63.03 88 SER A CA 1
ATOM 670 C C . SER A 1 88 ? 4.972 -7.215 -16.588 1.00 63.03 88 SER A C 1
ATOM 672 O O . SER A 1 88 ? 5.775 -6.791 -17.399 1.00 63.03 88 SER A O 1
ATOM 674 N N . VAL A 1 89 ? 5.084 -8.436 -16.042 1.00 61.09 89 VAL A N 1
ATOM 675 C CA . VAL A 1 89 ? 6.137 -9.410 -16.434 1.00 61.09 89 VAL A CA 1
ATOM 676 C C . VAL A 1 89 ? 5.638 -10.406 -17.481 1.00 61.09 89 VAL A C 1
ATOM 678 O O . VAL A 1 89 ? 6.426 -11.083 -18.130 1.00 61.09 89 VAL A O 1
ATOM 681 N N . ALA A 1 90 ? 4.319 -10.568 -17.590 1.00 55.91 90 ALA A N 1
ATOM 682 C CA . ALA A 1 90 ? 3.695 -11.557 -18.465 1.00 55.91 90 ALA A CA 1
ATOM 683 C C . ALA A 1 90 ? 3.416 -11.038 -19.889 1.00 55.91 90 ALA A C 1
ATOM 685 O O . ALA A 1 90 ? 2.906 -11.807 -20.707 1.00 55.91 90 ALA A O 1
ATOM 686 N N . LEU A 1 91 ? 3.700 -9.760 -20.163 1.00 47.06 91 LEU A N 1
ATOM 687 C CA . LEU A 1 91 ? 3.536 -9.106 -21.465 1.00 47.06 91 LEU A CA 1
ATOM 688 C C . LEU A 1 91 ? 4.903 -8.823 -22.086 1.00 47.06 91 LEU A C 1
ATOM 690 O O . LEU A 1 91 ? 5.000 -8.950 -23.326 1.00 47.06 91 LEU A O 1
#

pLDDT: mean 82.05, std 10.57, range [47.06, 93.62]

Mean predicted aligned error: 6.27 Å

Foldseek 3Di:
DFLLCVLLVVLVVVLVVVLVVLVVVPPPDPPCLVVSLVVLVVVLVVSLVVLQVVLVVCVVVVNNRNSVSSNVSSVVSVVVSVVSSVVSVVD

Secondary structure (DSSP, 8-state):
--HHHHHHHHHHHHHHHHHHHHHHHTTT-TT-HHHHHHHHHHHHHHHHHHHHHHHHHHHHTT-HHHHHHHHHHHHHHHHHHHHHHHHTT--

Sequence (91 aa):
MNKLGKVAGINLLILFCYMIFIYISNKGTGEAELGILILAAFCITIHVFLNFGLGIYFVFRHDKALGRAFFLSAGIVLVVGFSSCLGSVAL